Protein AF-A0A1E5GCK1-F1 (afdb_monomer)

Radius of gyration: 27.99 Å; Cα contacts (8 Å, |Δi|>4): 73; chains: 1; bounding box: 57×18×83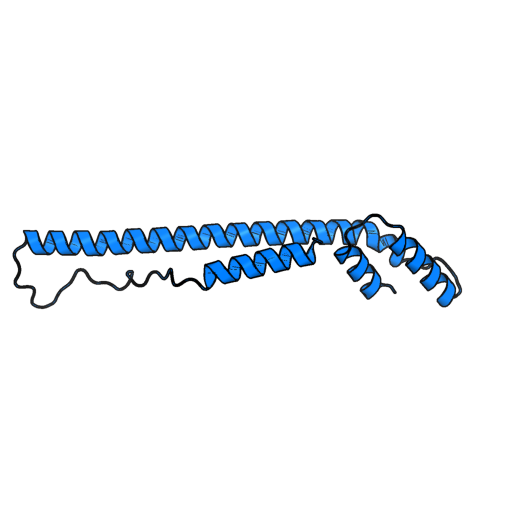 Å

Nearest PDB structures (foldseek):
  1l8d-assembly1_B  TM=4.807E-01  e=8.110E+00  Pyrococcus furiosus

Secondary structure (DSSP, 8-state):
--HHHHHHHHHHHHHHHHTS----TTTT--S--TT--S-HHHHHHHHHHHHHHHHHHHHHHHHHHHHHHHHHHHHHHHHHHHHHHHHHHHHHHHS---SSHHHHHHHHHHHHHH----HHHHHHHHHHH-

Foldseek 3Di:
DFLVVLLVVLVVVLCVLVPDPLDLPLPPPDLDDPPDPDDPVVSVVSSVVSVVSNVVSVVVVVVSVVVSVVSVVVNVVSVVVLVVLLVVPLPVLPDQPDPDPVVSLVVSVVVLVPDPDTPVSSVVSVVPRD

Structure (mmCIF, N/CA/C/O backbone):
data_AF-A0A1E5GCK1-F1
#
_entry.id   AF-A0A1E5GCK1-F1
#
loop_
_atom_site.group_PDB
_atom_site.id
_atom_site.type_symbol
_atom_site.label_atom_id
_atom_site.label_alt_id
_atom_site.label_comp_id
_atom_site.label_asym_id
_atom_site.label_entity_id
_atom_site.label_seq_id
_atom_site.pdbx_PDB_ins_code
_atom_site.Cartn_x
_atom_site.Cartn_y
_atom_site.Cartn_z
_atom_site.occupancy
_atom_site.B_iso_or_equiv
_atom_site.auth_seq_id
_atom_site.auth_comp_id
_atom_site.auth_asym_id
_atom_site.auth_atom_id
_atom_site.pdbx_PDB_model_num
ATOM 1 N N . MET A 1 1 ? 8.879 -11.081 -5.329 1.00 85.81 1 MET A N 1
ATOM 2 C CA . MET A 1 1 ? 7.790 -10.101 -5.178 1.00 85.81 1 MET A CA 1
ATOM 3 C C . MET A 1 1 ? 8.274 -8.727 -5.609 1.00 85.81 1 MET A C 1
ATOM 5 O O . MET A 1 1 ? 9.155 -8.174 -4.941 1.00 85.81 1 MET A O 1
ATOM 9 N N . ASN A 1 2 ? 7.753 -8.231 -6.727 1.00 96.81 2 ASN A N 1
ATOM 10 C CA . ASN A 1 2 ? 8.081 -6.935 -7.325 1.00 96.81 2 ASN A CA 1
ATOM 11 C C . ASN A 1 2 ? 7.370 -5.770 -6.598 1.00 96.81 2 ASN A C 1
ATOM 13 O O . ASN A 1 2 ? 6.569 -6.018 -5.690 1.00 96.81 2 ASN A O 1
ATOM 17 N N . TYR A 1 3 ? 7.648 -4.505 -6.943 1.00 97.75 3 TYR A N 1
ATOM 18 C CA . TYR A 1 3 ? 7.018 -3.364 -6.247 1.00 97.75 3 TYR A CA 1
ATOM 19 C C . TYR A 1 3 ? 5.485 -3.403 -6.288 1.00 97.75 3 TYR A C 1
ATOM 21 O O . TYR A 1 3 ? 4.850 -3.217 -5.250 1.00 97.75 3 TYR A O 1
ATOM 29 N N . LYS A 1 4 ? 4.888 -3.687 -7.452 1.00 96.62 4 LYS A N 1
ATOM 30 C CA . LYS A 1 4 ? 3.424 -3.742 -7.607 1.00 96.62 4 LYS A CA 1
ATOM 31 C C . LYS A 1 4 ? 2.790 -4.865 -6.793 1.00 96.62 4 LYS A C 1
ATOM 33 O O . LYS A 1 4 ? 1.772 -4.646 -6.148 1.00 96.62 4 LYS A O 1
ATOM 38 N N . GLU A 1 5 ? 3.407 -6.042 -6.772 1.00 97.94 5 GLU A N 1
ATOM 39 C CA . GLU A 1 5 ? 2.942 -7.166 -5.953 1.00 97.94 5 GLU A CA 1
ATOM 40 C C . GLU A 1 5 ? 3.035 -6.841 -4.456 1.00 97.94 5 GLU A C 1
ATOM 42 O O . GLU A 1 5 ? 2.127 -7.174 -3.699 1.00 97.94 5 GLU A O 1
ATOM 47 N N . ARG A 1 6 ? 4.091 -6.135 -4.019 1.00 97.56 6 ARG A N 1
ATOM 48 C CA . ARG A 1 6 ? 4.215 -5.673 -2.625 1.00 97.56 6 ARG A CA 1
ATOM 49 C C . ARG A 1 6 ? 3.130 -4.671 -2.249 1.00 97.56 6 ARG A C 1
ATOM 51 O O . ARG A 1 6 ? 2.577 -4.785 -1.160 1.00 97.56 6 ARG A O 1
ATOM 58 N N . ILE A 1 7 ? 2.839 -3.711 -3.126 1.00 97.94 7 ILE A N 1
ATOM 59 C CA . ILE A 1 7 ? 1.760 -2.736 -2.915 1.00 97.94 7 ILE A CA 1
ATOM 60 C C . ILE A 1 7 ? 0.419 -3.465 -2.822 1.00 97.94 7 ILE A C 1
ATOM 62 O O . ILE A 1 7 ? -0.269 -3.325 -1.818 1.00 97.94 7 ILE A O 1
ATOM 66 N N . SER A 1 8 ? 0.109 -4.329 -3.789 1.00 97.69 8 SER A N 1
ATOM 67 C CA . SER A 1 8 ? -1.149 -5.083 -3.816 1.00 97.69 8 SER A CA 1
ATOM 68 C C . SER A 1 8 ? -1.330 -5.987 -2.588 1.00 97.69 8 SER A C 1
ATOM 70 O O . SER A 1 8 ? -2.427 -6.067 -2.028 1.00 97.69 8 SER A O 1
ATOM 72 N N . ALA A 1 9 ? -0.257 -6.627 -2.111 1.00 97.56 9 ALA A N 1
ATOM 73 C CA . ALA A 1 9 ? -0.292 -7.419 -0.884 1.00 97.56 9 ALA A CA 1
ATOM 74 C C . ALA A 1 9 ? -0.601 -6.556 0.353 1.00 97.56 9 ALA A C 1
ATOM 76 O O . ALA A 1 9 ? -1.393 -6.962 1.202 1.00 97.56 9 ALA A O 1
ATOM 77 N N . LEU A 1 10 ? -0.012 -5.358 0.449 1.00 97.31 10 LEU A N 1
ATOM 78 C CA . LEU A 1 10 ? -0.277 -4.422 1.546 1.00 97.31 10 LEU A CA 1
ATOM 79 C C . LEU A 1 10 ? -1.690 -3.836 1.484 1.00 97.31 10 LEU A C 1
ATOM 81 O O . LEU A 1 10 ? -2.331 -3.719 2.523 1.00 97.31 10 LEU A O 1
ATOM 85 N N . GLU A 1 11 ? -2.193 -3.515 0.293 1.00 96.69 11 GLU A N 1
ATOM 86 C CA . GLU A 1 11 ? -3.574 -3.061 0.089 1.00 96.69 11 GLU A CA 1
ATOM 87 C C . GLU A 1 11 ? -4.577 -4.145 0.498 1.00 96.69 11 GLU A C 1
ATOM 89 O O . GLU A 1 11 ? -5.523 -3.870 1.235 1.00 96.69 11 GLU A O 1
ATOM 94 N N . SER A 1 12 ? -4.325 -5.396 0.102 1.00 95.25 12 SER A N 1
ATOM 95 C CA . SER A 1 12 ? -5.154 -6.547 0.487 1.00 95.25 12 SER A CA 1
ATOM 96 C C . SER A 1 12 ? -5.126 -6.779 1.999 1.00 95.25 12 SER A C 1
ATOM 98 O O . SER A 1 12 ? -6.163 -6.999 2.628 1.00 95.25 12 SER A O 1
ATOM 100 N N . PHE A 1 13 ? -3.943 -6.676 2.608 1.00 93.69 13 PHE A N 1
ATOM 101 C CA . PHE A 1 13 ? -3.787 -6.782 4.054 1.00 93.69 13 PHE A CA 1
ATOM 102 C C . PHE A 1 13 ? -4.523 -5.652 4.789 1.00 93.69 13 PHE A C 1
ATOM 104 O O . PHE A 1 13 ? -5.290 -5.927 5.712 1.00 93.69 13 PHE A O 1
ATOM 111 N N . LYS A 1 14 ? -4.380 -4.399 4.340 1.00 94.06 14 LYS A N 1
ATOM 112 C CA . LYS A 1 14 ? -5.131 -3.255 4.876 1.00 94.06 14 LYS A CA 1
ATOM 113 C C . LYS A 1 14 ? -6.639 -3.488 4.779 1.00 94.06 14 LYS A C 1
ATOM 115 O O . LYS A 1 14 ? -7.333 -3.315 5.776 1.00 94.06 14 LYS A O 1
ATOM 120 N N . ALA A 1 15 ? -7.133 -3.941 3.627 1.00 90.88 15 ALA A N 1
ATOM 121 C CA . ALA A 1 15 ? -8.550 -4.230 3.426 1.00 90.88 15 ALA A CA 1
ATOM 122 C C . ALA A 1 15 ? -9.073 -5.298 4.401 1.00 90.88 15 ALA A C 1
ATOM 124 O O . ALA A 1 15 ? -10.159 -5.133 4.949 1.00 90.88 15 ALA A O 1
ATOM 125 N N . SER A 1 16 ? -8.288 -6.343 4.691 1.00 89.38 16 SER A N 1
ATOM 126 C CA . SER A 1 16 ? -8.674 -7.373 5.671 1.00 89.38 16 SER A CA 1
ATOM 127 C C . SER A 1 16 ? -8.812 -6.837 7.104 1.00 89.38 16 SER A C 1
ATOM 129 O O . SER A 1 16 ? -9.633 -7.332 7.871 1.00 89.38 16 SER A O 1
ATOM 131 N N . ILE A 1 17 ? -8.050 -5.797 7.456 1.00 86.56 17 ILE A N 1
ATOM 132 C CA . ILE A 1 17 ? -8.103 -5.145 8.773 1.00 86.56 17 ILE A CA 1
ATOM 133 C C . ILE A 1 17 ? -9.263 -4.156 8.834 1.00 86.56 17 ILE A C 1
ATOM 135 O O . ILE A 1 17 ? -9.993 -4.116 9.823 1.00 86.56 17 ILE A O 1
ATOM 139 N N . SER A 1 18 ? -9.442 -3.365 7.776 1.00 80.88 18 SER A N 1
ATOM 140 C CA . SER A 1 18 ? -10.534 -2.397 7.665 1.00 80.88 18 SER A CA 1
ATOM 141 C C . SER A 1 18 ? -11.904 -3.066 7.541 1.00 80.88 18 SER A C 1
ATOM 143 O O . SER A 1 18 ? -12.887 -2.492 7.990 1.00 80.88 18 SER A O 1
ATOM 145 N N . GLY A 1 19 ? -11.975 -4.273 6.971 1.00 69.88 19 GLY A N 1
ATOM 146 C CA . GLY A 1 19 ? -13.203 -5.068 6.884 1.00 69.88 19 GLY A CA 1
ATOM 147 C C . GLY A 1 19 ? -13.597 -5.780 8.184 1.00 69.88 19 GLY A C 1
ATOM 148 O O . GLY A 1 19 ? -14.643 -6.422 8.228 1.00 69.88 19 GLY A O 1
ATOM 149 N N . GLY A 1 20 ? -12.774 -5.703 9.236 1.00 66.62 20 GLY A N 1
ATOM 150 C CA . GLY A 1 20 ? -13.107 -6.245 10.552 1.00 66.62 20 GLY A CA 1
ATOM 151 C C . GLY A 1 20 ? -14.108 -5.364 11.309 1.00 66.62 20 GLY A C 1
ATOM 152 O O . GLY A 1 20 ? -14.0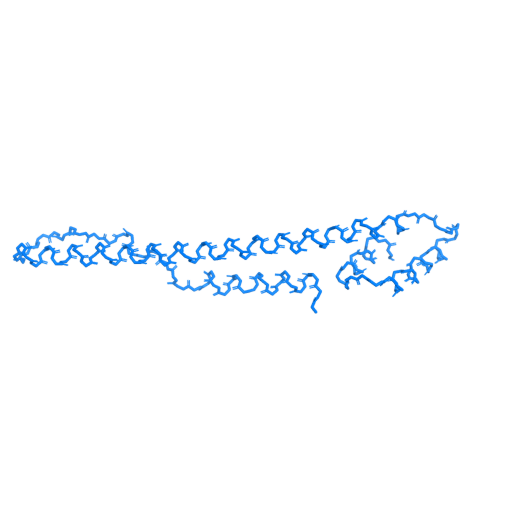09 -4.140 11.278 1.00 66.62 20 GLY A O 1
ATOM 153 N N . ALA A 1 21 ? -15.024 -5.990 12.059 1.00 61.94 21 ALA A N 1
ATOM 154 C CA . ALA A 1 21 ? -16.108 -5.358 12.831 1.00 61.94 21 ALA A CA 1
ATOM 155 C C . ALA A 1 21 ? -15.651 -4.581 14.090 1.00 61.94 21 ALA A C 1
ATOM 157 O O . ALA A 1 21 ? -16.339 -4.558 15.109 1.00 61.94 21 ALA A O 1
ATOM 158 N N . ILE A 1 22 ? -14.463 -3.976 14.060 1.00 63.56 22 ILE A N 1
ATOM 159 C CA . ILE A 1 22 ? -14.008 -3.071 15.118 1.00 63.56 22 ILE A CA 1
ATOM 160 C C . ILE A 1 2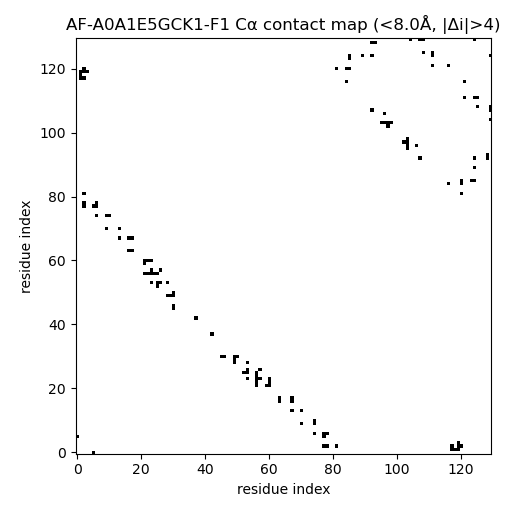2 ? -14.618 -1.703 14.822 1.00 63.56 22 ILE A C 1
ATOM 162 O O . ILE A 1 22 ? -13.993 -0.848 14.202 1.00 63.56 22 ILE A O 1
ATOM 166 N N . GLU A 1 23 ? -15.869 -1.514 15.210 1.00 65.31 23 GLU A N 1
ATOM 167 C CA . GLU A 1 23 ? -16.543 -0.222 15.136 1.00 65.31 23 GLU A CA 1
ATOM 168 C C . GLU A 1 23 ? -16.660 0.376 16.538 1.00 65.31 23 GLU A C 1
ATOM 170 O O . GLU A 1 23 ? -16.798 -0.347 17.526 1.00 65.31 23 GLU A O 1
ATOM 175 N N . ASP A 1 24 ? -16.625 1.707 16.642 1.00 67.94 24 ASP A N 1
ATOM 176 C CA . ASP A 1 24 ? -16.951 2.386 17.899 1.00 67.94 24 ASP A CA 1
ATOM 177 C C . ASP A 1 24 ? -18.474 2.468 18.089 1.00 67.94 24 ASP A C 1
ATOM 179 O O . ASP A 1 24 ? -19.078 3.538 18.156 1.00 67.94 24 ASP A O 1
ATOM 183 N N . SER A 1 25 ? -19.121 1.303 18.142 1.00 72.62 25 SER A N 1
ATOM 184 C CA . SER A 1 25 ? -20.575 1.187 18.304 1.00 72.62 25 SER A CA 1
ATOM 185 C C . SER A 1 25 ? -21.042 1.645 19.689 1.00 72.62 25 SER A C 1
ATOM 187 O O . SER A 1 25 ? -22.230 1.880 19.892 1.00 72.62 25 SER A O 1
ATOM 189 N N . ALA A 1 26 ? -20.118 1.767 20.648 1.00 78.31 26 ALA A N 1
ATOM 190 C CA . ALA A 1 26 ? -20.413 2.173 22.015 1.00 78.31 26 ALA A CA 1
ATOM 191 C C . ALA A 1 26 ? -20.434 3.694 22.207 1.00 78.31 26 ALA A C 1
ATOM 193 O O . ALA A 1 26 ? -20.937 4.154 23.233 1.00 78.31 26 ALA A O 1
ATOM 194 N N . ALA A 1 27 ? -19.952 4.491 21.243 1.00 76.56 27 ALA A N 1
ATOM 195 C CA . ALA A 1 27 ? -19.969 5.954 21.332 1.00 76.56 27 ALA A CA 1
ATOM 196 C C . ALA A 1 27 ? -21.372 6.509 21.643 1.00 76.56 27 ALA A C 1
ATOM 198 O O . ALA A 1 27 ? -21.514 7.439 22.443 1.00 76.56 27 ALA A O 1
ATOM 199 N N . SER A 1 28 ? -22.409 5.888 21.070 1.00 81.88 28 SER A N 1
ATOM 200 C CA . SER A 1 28 ? -23.817 6.261 21.241 1.00 81.88 28 SER A CA 1
ATOM 201 C C . SER A 1 28 ? -24.458 5.748 22.533 1.00 81.88 28 SER A C 1
ATOM 203 O O . SER A 1 28 ? -25.587 6.133 22.837 1.00 81.88 28 SER A O 1
ATOM 205 N N . PHE A 1 29 ? -23.781 4.894 23.310 1.00 85.56 29 PHE A N 1
ATOM 206 C CA . PHE A 1 29 ? -24.352 4.366 24.548 1.00 85.56 29 PHE A CA 1
ATOM 207 C C . PHE A 1 29 ? -24.590 5.505 25.533 1.00 85.56 29 PHE A C 1
ATOM 209 O O . PHE A 1 29 ? -23.746 6.382 25.703 1.00 85.56 29 PHE A O 1
ATOM 216 N N . THR A 1 30 ? -25.731 5.508 26.204 1.00 82.56 30 THR A N 1
ATOM 217 C CA . THR A 1 30 ? -26.045 6.537 27.194 1.00 82.56 30 THR A CA 1
ATOM 218 C C . THR A 1 30 ? -25.919 5.984 28.607 1.00 82.56 30 THR A C 1
ATOM 220 O O . THR A 1 30 ? -26.261 4.833 28.891 1.00 82.56 30 THR A O 1
ATOM 223 N N . THR A 1 31 ? -25.400 6.819 29.500 1.00 84.31 31 THR A N 1
ATOM 224 C CA . THR A 1 31 ? -25.442 6.592 30.946 1.00 84.31 31 THR A CA 1
ATOM 225 C C . THR A 1 31 ? -26.813 6.957 31.527 1.00 84.31 31 THR A C 1
ATOM 227 O O . THR A 1 31 ? -27.142 6.568 32.646 1.00 84.31 31 THR A O 1
ATOM 230 N N . GLU A 1 32 ? -27.650 7.684 30.784 1.00 85.25 32 GLU A N 1
ATOM 231 C CA . GLU A 1 32 ? -28.995 8.065 31.207 1.00 85.25 32 GLU A CA 1
ATOM 232 C C . GLU A 1 32 ? -29.994 6.938 30.938 1.00 85.25 32 GLU A C 1
ATOM 234 O O . GLU A 1 32 ? -30.205 6.529 29.798 1.00 85.25 32 GLU A O 1
ATOM 239 N N . ILE A 1 33 ? -30.642 6.458 32.000 1.00 84.81 33 ILE A N 1
ATOM 240 C CA . ILE A 1 33 ? -31.730 5.484 31.910 1.00 84.81 33 ILE A CA 1
ATOM 241 C C . ILE A 1 33 ? -32.992 6.142 32.474 1.00 84.81 33 ILE A C 1
ATOM 243 O O . ILE A 1 33 ? -33.087 6.328 33.693 1.00 84.81 33 ILE A O 1
ATOM 247 N N . PRO A 1 34 ? -33.963 6.508 31.616 1.00 85.25 34 PRO A N 1
ATOM 248 C CA . PRO A 1 34 ? -35.238 7.045 32.067 1.00 85.25 34 PRO A CA 1
ATOM 249 C C . PRO A 1 34 ? -35.944 6.066 33.011 1.00 85.25 34 PRO A C 1
ATOM 251 O O . PRO A 1 34 ? -36.068 4.882 32.708 1.00 85.25 34 PRO A O 1
ATOM 254 N N . GLY A 1 35 ? -36.409 6.561 34.159 1.00 85.12 35 GLY A N 1
ATOM 255 C CA . GLY A 1 35 ? -37.131 5.739 35.136 1.00 85.12 35 GLY A CA 1
ATOM 256 C C . GLY A 1 35 ? -36.258 4.751 35.917 1.00 85.12 35 GLY A C 1
ATOM 257 O O . GLY A 1 35 ? -36.780 3.760 36.424 1.00 85.12 35 GLY A O 1
ATOM 258 N N . TRP A 1 36 ? -34.945 4.989 36.023 1.00 87.81 36 TRP A N 1
ATOM 259 C CA . TRP A 1 36 ? -34.063 4.167 36.853 1.00 87.81 36 TRP A CA 1
ATOM 260 C C . TRP A 1 36 ? -34.552 4.106 38.309 1.00 87.81 36 TRP A C 1
ATOM 262 O O . TRP A 1 36 ? -34.644 5.122 38.995 1.00 87.81 36 TRP A O 1
ATOM 272 N N . VAL A 1 37 ? -34.829 2.891 38.779 1.00 88.88 37 VAL A N 1
ATOM 273 C CA . VAL A 1 37 ? -35.327 2.598 40.137 1.00 88.88 37 VAL A CA 1
ATOM 274 C C . VAL A 1 37 ? -34.269 1.961 41.046 1.00 88.88 37 VAL A C 1
ATOM 276 O O . VAL A 1 37 ? -34.539 1.685 42.212 1.00 88.88 37 VAL A O 1
ATOM 279 N N . GLY A 1 38 ? -33.061 1.707 40.533 1.00 80.69 38 GLY A N 1
ATOM 280 C CA . GLY A 1 38 ? -31.953 1.166 41.324 1.00 80.69 38 GLY A CA 1
ATOM 281 C C . GLY A 1 38 ? -31.313 2.216 42.239 1.00 80.69 38 GLY A C 1
ATOM 282 O O . GLY A 1 38 ? -31.351 3.411 41.957 1.00 80.69 38 GLY A O 1
ATOM 283 N N . GLY A 1 39 ? -30.663 1.774 43.317 1.00 90.81 39 GLY A N 1
ATOM 284 C CA . GLY A 1 39 ? -29.923 2.672 44.212 1.00 90.81 39 GLY A CA 1
ATOM 285 C C . GLY A 1 39 ? -28.721 3.356 43.540 1.00 90.81 39 GLY A C 1
ATOM 286 O O . GLY A 1 39 ? -28.228 2.912 42.500 1.00 90.81 39 GLY A O 1
ATOM 287 N N . GLU A 1 40 ? -28.210 4.413 44.171 1.00 89.56 40 GLU A N 1
ATOM 288 C CA . GLU A 1 40 ? -27.102 5.239 43.665 1.00 89.56 40 GLU A CA 1
ATOM 289 C C . GLU A 1 40 ? -25.828 4.427 43.375 1.00 89.56 40 GLU A C 1
ATOM 291 O O . GLU A 1 40 ? -25.206 4.582 42.326 1.00 89.56 40 GLU A O 1
ATOM 296 N N . THR A 1 41 ? -25.481 3.471 44.242 1.00 91.62 41 THR A N 1
ATOM 297 C CA . THR A 1 41 ? -24.338 2.568 44.026 1.00 91.62 41 THR A CA 1
ATOM 298 C C . THR A 1 41 ? -24.473 1.759 42.734 1.00 91.62 41 THR A C 1
ATOM 300 O O . THR A 1 41 ? -23.495 1.591 42.006 1.00 91.62 41 THR A O 1
ATOM 303 N N . ALA A 1 42 ? -25.682 1.282 42.419 1.00 90.38 42 ALA A N 1
ATOM 304 C CA . ALA A 1 42 ? -25.935 0.535 41.191 1.00 90.38 42 ALA A CA 1
ATOM 305 C C . ALA A 1 42 ? -25.856 1.446 39.956 1.00 90.38 42 ALA A C 1
ATOM 307 O O . ALA A 1 42 ? -25.301 1.038 38.935 1.00 90.38 42 ALA A O 1
ATOM 308 N N . LYS A 1 43 ? -26.344 2.692 40.062 1.00 91.06 43 LYS A N 1
ATOM 309 C CA . LYS A 1 43 ? -26.239 3.690 38.989 1.00 91.06 43 LYS A CA 1
ATOM 310 C C . LYS A 1 43 ? -24.780 4.034 38.680 1.00 91.06 43 LYS A C 1
ATOM 312 O O . LYS A 1 43 ? -24.379 3.979 37.522 1.00 91.06 43 LYS A O 1
ATOM 317 N N . ASN A 1 44 ? -23.970 4.277 39.710 1.00 91.06 44 ASN A N 1
ATOM 318 C CA . ASN A 1 44 ? -22.539 4.555 39.560 1.00 91.06 44 ASN A CA 1
ATOM 319 C C . ASN A 1 44 ? -21.781 3.373 38.933 1.00 91.06 44 ASN A C 1
ATOM 321 O O . ASN A 1 44 ? -20.900 3.572 38.097 1.00 91.06 44 ASN A O 1
ATOM 325 N N . GLY A 1 45 ? -22.142 2.137 39.298 1.00 91.19 45 GLY A N 1
ATOM 326 C CA . GLY A 1 45 ? -21.593 0.930 38.677 1.00 91.19 45 GLY A CA 1
ATOM 327 C C . GLY A 1 45 ? -21.926 0.826 37.184 1.00 91.19 45 GLY A C 1
ATOM 328 O O . GLY A 1 45 ? -21.038 0.545 36.377 1.00 91.19 45 GLY A O 1
ATOM 329 N N . TYR A 1 46 ? -23.180 1.103 36.809 1.00 90.94 46 TYR A N 1
ATOM 330 C CA . TYR A 1 46 ? -23.610 1.145 35.409 1.00 90.94 46 TYR A CA 1
ATOM 331 C C . TYR A 1 46 ? -22.872 2.233 34.617 1.00 90.94 46 TYR A C 1
ATOM 333 O O . TYR A 1 46 ? -22.315 1.949 33.557 1.00 90.94 46 TYR A O 1
ATOM 341 N N . ASP A 1 47 ? -22.785 3.448 35.158 1.00 90.88 47 ASP A N 1
ATOM 342 C CA . ASP A 1 47 ? -22.110 4.567 34.494 1.00 90.88 47 ASP A CA 1
ATOM 343 C C . ASP A 1 47 ? -20.623 4.284 34.283 1.00 90.88 47 ASP A C 1
ATOM 345 O O . ASP A 1 47 ? -20.083 4.511 33.197 1.00 90.88 47 ASP A O 1
ATOM 349 N N . GLY A 1 48 ? -19.965 3.718 35.300 1.00 92.81 48 GLY A N 1
ATOM 350 C CA . GLY A 1 48 ? -18.581 3.269 35.204 1.00 92.81 48 GLY A CA 1
ATOM 351 C C . GLY A 1 48 ? -18.386 2.206 34.122 1.00 92.81 48 GLY A C 1
ATOM 352 O O . GLY A 1 48 ? -17.425 2.283 33.354 1.00 92.81 48 GLY A O 1
ATOM 353 N N . TYR A 1 49 ? -19.310 1.247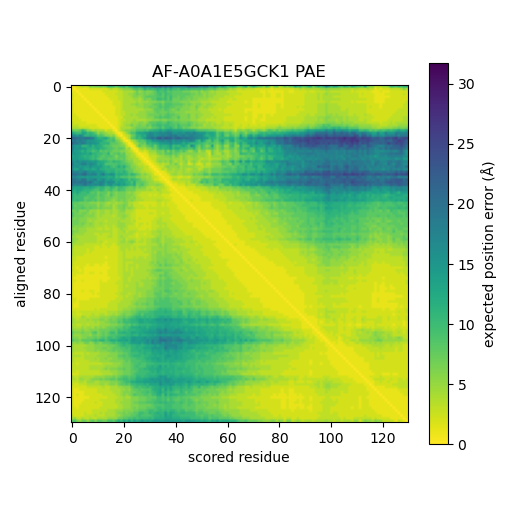 34.014 1.00 91.25 49 TYR A N 1
ATOM 354 C CA . TYR A 1 49 ? -19.274 0.226 32.968 1.00 91.25 49 TYR A CA 1
ATOM 355 C C . TYR A 1 49 ? -19.429 0.831 31.566 1.00 91.25 49 TYR A C 1
ATOM 357 O O . TYR A 1 49 ? -18.576 0.586 30.713 1.00 91.25 49 TYR A O 1
ATOM 365 N N . VAL A 1 50 ? -20.453 1.662 31.335 1.00 91.25 50 VAL A N 1
ATOM 366 C CA . VAL A 1 50 ? -20.689 2.309 30.030 1.00 91.25 50 VAL A CA 1
ATOM 367 C C . VAL A 1 50 ? -19.486 3.152 29.612 1.00 91.25 50 VAL A C 1
ATOM 369 O O . VAL A 1 50 ? -19.008 3.033 28.482 1.00 91.25 50 VAL A O 1
ATOM 372 N N . ASN A 1 51 ? -18.946 3.958 30.528 1.00 91.31 51 ASN A N 1
ATOM 373 C CA . ASN A 1 51 ? -17.778 4.793 30.253 1.00 91.31 51 ASN A CA 1
ATOM 374 C C . ASN A 1 51 ? -16.529 3.961 29.945 1.00 91.31 51 ASN A C 1
ATOM 376 O O . ASN A 1 51 ? -15.765 4.309 29.044 1.00 91.31 51 ASN A O 1
ATOM 380 N N . LYS A 1 52 ? -16.330 2.842 30.651 1.00 91.81 52 LYS A N 1
ATOM 381 C CA . LYS A 1 52 ? -15.220 1.926 30.376 1.00 91.81 52 LYS A CA 1
ATOM 382 C C . LYS A 1 52 ? -15.345 1.298 28.990 1.00 91.81 52 LYS A C 1
ATOM 384 O O . LYS A 1 52 ? -14.372 1.308 28.244 1.00 91.81 52 LYS A O 1
ATOM 389 N N . VAL A 1 53 ? -16.534 0.807 28.634 1.00 90.06 53 VAL A N 1
ATOM 390 C CA . VAL A 1 53 ? -16.786 0.218 27.311 1.00 90.06 53 VAL A CA 1
ATOM 391 C C . VAL A 1 53 ? -16.495 1.237 26.208 1.00 90.06 53 VAL A C 1
ATOM 393 O O . VAL A 1 53 ? -15.742 0.914 25.297 1.00 90.06 53 VAL A O 1
ATOM 396 N N . LYS A 1 54 ? -16.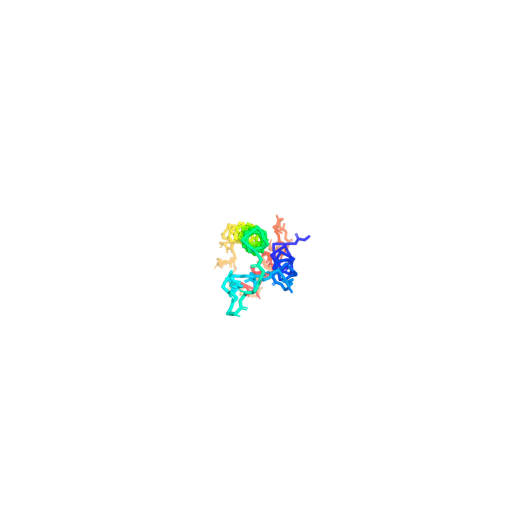983 2.479 26.337 1.00 90.06 54 LYS A N 1
ATOM 397 C CA . LYS A 1 54 ? -16.675 3.579 25.402 1.00 90.06 54 LYS A CA 1
ATOM 398 C C . LYS A 1 54 ? -15.179 3.846 25.254 1.00 90.06 54 LYS A C 1
ATOM 400 O O . LYS A 1 54 ? -14.675 4.021 24.149 1.00 90.06 54 LYS A O 1
ATOM 405 N N . ALA A 1 55 ? -14.460 3.914 26.372 1.00 89.69 55 ALA A N 1
ATOM 406 C CA . ALA A 1 55 ? -13.027 4.182 26.351 1.00 89.69 55 ALA A CA 1
ATOM 407 C C . ALA A 1 55 ? -12.250 3.044 25.670 1.00 89.69 55 ALA A C 1
ATOM 409 O O . ALA A 1 55 ? -11.329 3.298 24.888 1.00 89.69 55 ALA A O 1
ATOM 410 N N . ASP A 1 56 ? -12.628 1.795 25.947 1.00 90.38 56 ASP A N 1
ATOM 411 C CA . ASP A 1 56 ? -11.988 0.619 25.366 1.00 90.38 56 ASP A CA 1
ATOM 412 C C . ASP A 1 56 ? -12.274 0.510 23.858 1.00 90.38 56 ASP A C 1
ATOM 414 O O . ASP A 1 56 ? -11.334 0.295 23.087 1.00 90.38 56 ASP A O 1
ATOM 418 N N . THR A 1 57 ? -13.516 0.735 23.406 1.00 88.62 57 THR A N 1
ATOM 419 C CA . THR A 1 57 ? -13.861 0.719 21.971 1.00 88.62 57 THR A CA 1
ATOM 420 C C . THR A 1 57 ? -13.135 1.821 21.210 1.00 88.62 57 THR A C 1
ATOM 422 O O . THR A 1 57 ? -12.442 1.524 20.235 1.00 88.62 57 THR A O 1
ATOM 425 N N . ALA A 1 58 ? -13.173 3.064 21.700 1.00 88.19 58 ALA A N 1
ATOM 426 C CA . ALA A 1 58 ? -12.466 4.188 21.087 1.00 88.19 58 ALA A CA 1
ATOM 427 C C . ALA A 1 58 ? -10.953 3.924 20.976 1.00 88.19 58 ALA A C 1
ATOM 429 O O . ALA A 1 58 ? -10.332 4.187 19.943 1.00 88.19 58 ALA A O 1
ATOM 430 N N . LYS A 1 59 ? -10.344 3.337 22.016 1.00 90.50 59 LYS A N 1
ATOM 431 C CA . LYS A 1 59 ? -8.919 2.980 22.020 1.00 90.50 59 LYS A CA 1
ATOM 432 C C . LYS A 1 59 ? -8.582 1.902 20.991 1.00 90.50 59 LYS A C 1
ATOM 434 O O . LYS A 1 59 ? -7.528 1.984 20.357 1.00 90.50 59 LYS A O 1
ATOM 439 N N . ILE A 1 60 ? -9.416 0.873 20.850 1.00 88.12 60 ILE A N 1
ATOM 440 C CA . ILE A 1 60 ? -9.182 -0.207 19.880 1.00 88.12 60 ILE A CA 1
ATOM 441 C C . ILE A 1 60 ? -9.347 0.330 18.453 1.00 88.12 60 ILE A C 1
ATOM 443 O O . ILE A 1 60 ? -8.465 0.095 17.623 1.00 88.12 60 ILE A O 1
ATOM 447 N N . THR A 1 61 ? -10.393 1.116 18.192 1.00 87.75 61 THR A N 1
ATOM 448 C CA . THR A 1 61 ? -10.613 1.782 16.900 1.00 87.75 61 THR A CA 1
ATOM 449 C C . THR A 1 61 ? -9.438 2.697 16.546 1.00 87.75 61 THR A C 1
ATOM 451 O O . THR A 1 61 ? -8.848 2.553 15.478 1.00 87.75 61 THR A O 1
ATOM 454 N N . GLY A 1 62 ? -8.974 3.534 17.481 1.00 89.94 62 GLY A N 1
ATOM 455 C CA . GLY A 1 62 ? -7.810 4.398 17.256 1.00 89.94 62 GLY A CA 1
ATOM 456 C C . GLY A 1 62 ? -6.509 3.631 16.974 1.00 89.94 62 GLY A C 1
ATOM 457 O O . GLY A 1 62 ? -5.699 4.049 16.144 1.00 89.94 62 GLY A O 1
ATOM 458 N N . LYS A 1 63 ? -6.301 2.467 17.608 1.00 91.12 63 LYS A N 1
ATOM 459 C CA . LYS A 1 63 ? -5.157 1.589 17.297 1.00 91.12 63 LYS A CA 1
ATOM 460 C C . LYS A 1 63 ? -5.244 1.003 15.892 1.00 91.12 63 LYS A C 1
ATOM 462 O O . LYS A 1 63 ? -4.219 0.948 15.211 1.00 91.12 63 LYS A O 1
ATOM 467 N N . ARG A 1 64 ? -6.435 0.564 15.470 1.00 90.44 64 ARG A N 1
ATOM 468 C CA . ARG A 1 64 ? -6.673 0.075 14.106 1.00 90.44 64 ARG A CA 1
ATOM 469 C C . ARG A 1 64 ? -6.333 1.168 13.097 1.00 90.44 64 ARG A C 1
ATOM 471 O O . ARG A 1 64 ? -5.532 0.919 12.202 1.00 90.44 64 ARG A O 1
ATOM 478 N N . ASP A 1 65 ? -6.865 2.370 13.295 1.00 90.31 65 ASP A N 1
ATOM 479 C CA . ASP A 1 65 ? -6.676 3.492 12.371 1.00 90.31 65 ASP A CA 1
ATOM 480 C C . ASP A 1 65 ? -5.192 3.880 12.263 1.00 90.31 65 ASP A C 1
ATOM 482 O O . ASP A 1 65 ? -4.642 3.984 11.162 1.00 90.31 65 ASP A O 1
ATOM 486 N N . SER A 1 66 ? -4.499 3.971 13.404 1.00 93.56 66 SER A N 1
ATOM 487 C CA . SER A 1 66 ? -3.050 4.207 13.447 1.00 93.56 66 SER A CA 1
ATOM 488 C C . SER A 1 66 ? -2.260 3.121 12.709 1.00 93.56 66 SER A C 1
ATOM 490 O O . SER A 1 66 ? -1.315 3.424 11.978 1.00 93.56 66 SER A O 1
ATOM 492 N N . PHE A 1 67 ? -2.643 1.852 12.861 1.00 93.69 67 PHE A N 1
ATOM 493 C CA . PHE A 1 67 ? -1.988 0.755 12.156 1.00 93.69 67 PHE A CA 1
ATOM 494 C C . PHE A 1 67 ? -2.221 0.826 10.643 1.00 93.69 67 PHE A C 1
ATOM 496 O O . PHE A 1 67 ? -1.267 0.694 9.876 1.00 93.69 67 PHE A O 1
ATOM 503 N N . THR A 1 68 ? -3.452 1.104 10.204 1.00 93.50 68 THR A N 1
ATOM 504 C CA . THR A 1 68 ? -3.758 1.266 8.775 1.00 93.50 68 THR A CA 1
ATOM 505 C C . THR A 1 68 ? -3.022 2.452 8.152 1.00 93.50 68 THR A C 1
ATOM 507 O O . THR A 1 68 ? -2.526 2.321 7.036 1.00 93.50 68 THR A O 1
ATOM 510 N N . SER A 1 69 ? -2.832 3.549 8.896 1.00 95.62 69 SER A N 1
ATOM 511 C CA . SER A 1 69 ? -2.014 4.690 8.454 1.00 95.62 69 SER A CA 1
ATOM 512 C C . SER A 1 69 ? -0.557 4.289 8.199 1.00 95.62 69 SER A C 1
ATOM 514 O O . SER A 1 69 ? 0.030 4.666 7.189 1.00 95.62 69 SER A O 1
ATOM 516 N N . LYS A 1 70 ? 0.033 3.452 9.062 1.00 97.19 70 LYS A N 1
ATOM 517 C CA . LYS A 1 70 ? 1.401 2.945 8.849 1.00 97.19 70 LYS A CA 1
ATOM 518 C C . LYS A 1 70 ? 1.514 2.048 7.618 1.00 97.19 70 LYS A C 1
ATOM 520 O O . LYS A 1 70 ? 2.566 2.014 6.976 1.00 97.19 70 LYS A O 1
ATOM 525 N N . ILE A 1 71 ? 0.454 1.309 7.280 1.00 97.25 71 ILE A N 1
ATOM 526 C CA . ILE A 1 71 ? 0.414 0.542 6.030 1.00 97.25 71 ILE A CA 1
ATOM 527 C C . ILE A 1 71 ? 0.424 1.500 4.831 1.00 97.25 71 ILE A C 1
ATOM 529 O O . ILE A 1 71 ? 1.196 1.276 3.899 1.00 97.25 71 ILE A O 1
ATOM 533 N N . ASP A 1 72 ? -0.344 2.591 4.878 1.00 97.44 72 ASP A N 1
ATOM 534 C CA . ASP A 1 72 ? -0.367 3.608 3.814 1.00 97.44 72 ASP A CA 1
ATOM 535 C C . ASP A 1 72 ? 0.987 4.302 3.631 1.00 97.44 72 ASP A C 1
ATOM 537 O O . ASP A 1 72 ? 1.463 4.474 2.503 1.00 97.44 72 ASP A O 1
ATOM 541 N N . GLU A 1 73 ? 1.661 4.638 4.732 1.00 98.12 73 GLU A N 1
ATOM 542 C CA . GLU A 1 73 ? 3.032 5.158 4.708 1.00 98.12 73 GLU A CA 1
ATOM 543 C C . GLU A 1 73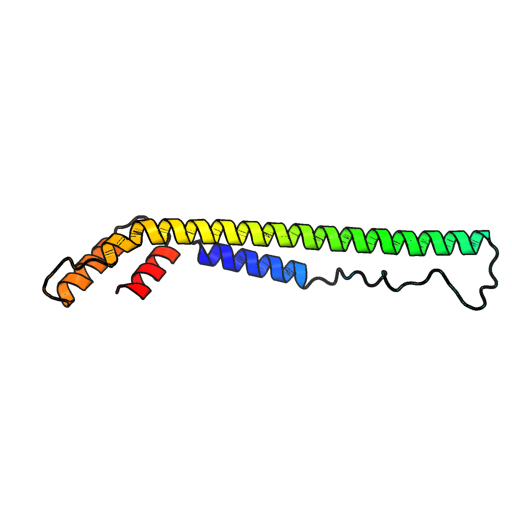 ? 3.988 4.162 4.038 1.00 98.12 73 GLU A C 1
ATOM 545 O O . GLU A 1 73 ? 4.827 4.536 3.210 1.00 98.12 73 GLU A O 1
ATOM 550 N N . ARG A 1 74 ? 3.844 2.865 4.345 1.00 98.12 74 ARG A N 1
ATOM 551 C CA . ARG A 1 74 ? 4.678 1.819 3.749 1.00 98.12 74 ARG A CA 1
ATOM 552 C C . ARG A 1 74 ? 4.401 1.634 2.259 1.00 98.12 74 ARG A C 1
ATOM 554 O O . ARG A 1 74 ? 5.359 1.474 1.502 1.00 98.12 74 ARG A O 1
ATOM 561 N N . ILE A 1 75 ? 3.139 1.672 1.837 1.00 98.31 75 ILE A N 1
ATOM 562 C CA . ILE A 1 75 ? 2.751 1.648 0.418 1.00 98.31 75 ILE A CA 1
ATOM 563 C C . ILE A 1 75 ? 3.383 2.840 -0.306 1.00 98.31 75 ILE A C 1
ATOM 565 O O . ILE A 1 75 ? 4.060 2.655 -1.319 1.00 98.31 75 ILE A O 1
ATOM 569 N N . SER A 1 76 ? 3.253 4.041 0.260 1.00 98.38 76 SER A N 1
ATOM 570 C CA . SER A 1 76 ? 3.810 5.276 -0.304 1.00 98.38 76 SER A CA 1
ATOM 571 C C . SER A 1 76 ? 5.329 5.200 -0.464 1.00 98.38 76 SER A C 1
ATOM 573 O O . SER A 1 76 ? 5.868 5.564 -1.509 1.00 98.38 76 SER A O 1
ATOM 575 N N . PHE A 1 77 ? 6.031 4.649 0.529 1.00 98.44 77 PHE A N 1
ATOM 576 C CA . PHE A 1 77 ? 7.473 4.416 0.452 1.00 98.44 77 PHE A CA 1
ATOM 577 C C . PHE A 1 77 ? 7.857 3.462 -0.692 1.00 98.44 77 PHE A C 1
ATOM 579 O O . PHE A 1 77 ? 8.801 3.725 -1.438 1.00 98.44 77 PHE A O 1
ATOM 586 N N . ILE A 1 78 ? 7.127 2.355 -0.854 1.00 98.38 78 ILE A N 1
ATOM 587 C CA . ILE A 1 78 ? 7.379 1.371 -1.918 1.00 98.38 78 ILE A CA 1
ATOM 588 C C . ILE A 1 78 ? 7.100 1.991 -3.295 1.00 98.38 78 ILE A C 1
ATOM 590 O O . ILE A 1 78 ? 7.904 1.815 -4.211 1.00 98.38 78 ILE A O 1
ATOM 594 N N . GLN A 1 79 ? 6.025 2.774 -3.426 1.00 98.44 79 GLN A N 1
ATOM 595 C CA . GLN A 1 79 ? 5.707 3.512 -4.649 1.00 98.44 79 GLN A CA 1
ATOM 596 C C . GLN A 1 79 ? 6.783 4.554 -4.988 1.00 98.44 79 GLN A C 1
ATOM 598 O O . GLN A 1 79 ? 7.151 4.704 -6.153 1.00 98.44 79 GLN A O 1
ATOM 603 N N . ALA A 1 80 ? 7.335 5.243 -3.986 1.00 98.38 80 ALA A N 1
ATOM 604 C CA . ALA A 1 80 ? 8.439 6.176 -4.190 1.00 98.38 80 ALA A CA 1
ATOM 605 C C . ALA A 1 80 ? 9.692 5.465 -4.726 1.00 98.38 80 ALA A C 1
ATOM 607 O O . ALA A 1 80 ? 10.316 5.965 -5.660 1.00 98.38 80 ALA A O 1
ATOM 608 N N . LYS A 1 81 ? 10.020 4.271 -4.209 1.00 98.19 81 LYS A N 1
ATOM 609 C CA . LYS A 1 81 ? 11.136 3.456 -4.720 1.00 98.19 81 LYS A CA 1
ATOM 610 C C . LYS A 1 81 ? 10.917 2.962 -6.146 1.00 98.19 81 LYS A C 1
ATOM 612 O O . LYS A 1 81 ? 11.841 3.035 -6.951 1.00 98.19 81 LYS A O 1
ATOM 617 N N . PHE A 1 82 ? 9.697 2.546 -6.477 1.00 98.38 82 PHE A N 1
ATOM 618 C CA . PHE A 1 82 ? 9.327 2.242 -7.859 1.00 98.38 82 PHE A CA 1
ATOM 619 C C . PHE A 1 82 ? 9.543 3.456 -8.778 1.00 98.38 82 PHE A C 1
ATOM 621 O O . PHE A 1 82 ? 10.164 3.333 -9.832 1.00 98.38 82 PHE A O 1
ATOM 628 N N . ASN A 1 83 ? 9.054 4.635 -8.375 1.00 97.69 83 ASN A N 1
ATOM 629 C CA . ASN A 1 83 ? 9.171 5.862 -9.167 1.00 97.69 83 ASN A CA 1
ATOM 630 C C . ASN A 1 83 ? 10.637 6.280 -9.354 1.00 97.69 83 ASN A C 1
ATOM 632 O O . ASN A 1 83 ? 11.022 6.694 -10.444 1.00 97.69 83 ASN A O 1
ATOM 636 N N . GLU A 1 84 ? 11.450 6.165 -8.303 1.00 97.56 84 GLU A N 1
ATOM 637 C CA . GLU A 1 84 ? 12.885 6.450 -8.331 1.00 97.56 84 GLU A CA 1
ATOM 638 C C . GLU A 1 84 ? 13.607 5.554 -9.347 1.00 97.56 84 GLU A C 1
ATOM 640 O O . GLU A 1 84 ? 14.243 6.066 -10.270 1.00 97.56 84 GLU A O 1
ATOM 645 N N . GLU A 1 85 ? 13.451 4.230 -9.247 1.00 97.00 85 GLU A N 1
ATOM 646 C CA . GLU A 1 85 ? 14.099 3.294 -10.171 1.00 97.00 85 GLU A CA 1
ATOM 647 C C . GLU A 1 85 ? 13.582 3.460 -11.611 1.00 97.00 85 GLU A C 1
ATOM 649 O O . GLU A 1 85 ? 14.371 3.452 -12.561 1.00 97.00 85 GLU A O 1
ATOM 654 N N . TYR A 1 86 ? 12.278 3.694 -11.794 1.00 97.44 86 TYR A N 1
ATOM 655 C CA . TYR A 1 86 ? 11.704 4.006 -13.104 1.00 97.44 86 TYR A CA 1
ATOM 656 C C . TYR A 1 86 ? 12.324 5.268 -13.718 1.00 97.44 86 TYR A C 1
ATOM 658 O O . TYR A 1 86 ? 12.730 5.262 -14.883 1.00 97.44 86 TYR A O 1
ATOM 666 N N . ASN A 1 87 ? 12.440 6.347 -12.945 1.00 94.94 87 ASN A N 1
ATOM 667 C CA . ASN A 1 87 ? 13.005 7.607 -13.423 1.00 94.94 87 ASN A CA 1
ATOM 668 C C . ASN A 1 87 ? 14.489 7.469 -13.782 1.00 94.94 87 ASN A C 1
ATOM 670 O O . ASN A 1 87 ? 14.903 7.983 -14.821 1.00 94.94 87 ASN A O 1
ATOM 674 N N . LEU A 1 88 ? 15.262 6.724 -12.986 1.00 93.94 88 LEU A N 1
ATOM 675 C CA . LEU A 1 88 ? 16.680 6.462 -13.255 1.00 93.94 88 LEU A CA 1
ATOM 676 C C . LEU A 1 88 ? 16.896 5.691 -14.563 1.00 93.94 88 LEU A C 1
ATOM 678 O O . LEU A 1 88 ? 17.841 5.971 -15.297 1.00 93.94 88 LEU A O 1
ATOM 682 N N . ASN A 1 89 ? 16.014 4.743 -14.883 1.00 94.38 89 ASN A N 1
ATOM 683 C CA . ASN A 1 89 ? 16.210 3.847 -16.023 1.00 94.38 89 ASN A CA 1
ATOM 684 C C . ASN A 1 89 ? 15.497 4.304 -17.303 1.00 94.38 89 ASN A C 1
ATOM 686 O O . ASN A 1 89 ? 15.932 3.972 -18.404 1.00 94.38 89 ASN A O 1
ATOM 690 N N . SER A 1 90 ? 14.419 5.084 -17.194 1.00 94.31 90 SER A N 1
ATOM 691 C CA . SER A 1 90 ? 13.583 5.474 -18.340 1.00 94.31 90 SER A CA 1
ATOM 692 C C . SER A 1 90 ? 14.277 6.411 -19.335 1.00 94.31 90 SER A C 1
ATOM 694 O O . SER A 1 90 ? 13.883 6.446 -20.501 1.00 94.31 90 SER A O 1
ATOM 696 N N . TRP A 1 91 ? 15.325 7.141 -18.932 1.00 90.44 91 TRP A N 1
ATOM 697 C CA . TRP A 1 91 ? 16.019 8.091 -19.811 1.00 90.44 91 TRP A CA 1
ATOM 698 C C . TRP A 1 91 ? 16.579 7.438 -21.080 1.00 90.44 91 TRP A C 1
ATOM 700 O O . TRP A 1 91 ? 16.349 7.945 -22.178 1.00 90.44 91 TRP A O 1
ATOM 710 N N . TYR A 1 92 ? 17.214 6.268 -20.953 1.00 90.06 92 TYR A N 1
ATOM 711 C CA . TYR A 1 92 ? 17.738 5.526 -22.103 1.00 90.06 92 TYR A CA 1
ATOM 712 C C . TYR A 1 92 ? 16.637 5.218 -23.130 1.00 90.06 92 TYR A C 1
ATOM 714 O O . TYR A 1 92 ? 16.844 5.333 -24.335 1.00 90.06 92 TYR A O 1
ATOM 722 N N . PHE A 1 93 ? 15.442 4.854 -22.670 1.00 93.81 93 PHE A N 1
ATOM 723 C CA . PHE A 1 93 ? 14.355 4.390 -23.535 1.00 93.81 93 PHE A CA 1
ATOM 724 C C . PHE A 1 93 ? 13.611 5.524 -24.247 1.00 93.81 93 PHE A C 1
ATOM 726 O O . PHE A 1 93 ? 13.009 5.290 -25.297 1.00 93.81 93 PHE A O 1
ATOM 733 N N . LYS A 1 94 ? 13.720 6.755 -23.734 1.00 92.38 94 LYS A N 1
ATOM 734 C CA . LYS A 1 94 ? 13.199 7.969 -24.382 1.00 92.38 94 LYS A CA 1
ATOM 735 C C . LYS A 1 94 ? 13.997 8.368 -25.622 1.00 92.38 94 LYS A C 1
ATOM 737 O O . LYS A 1 94 ? 13.460 9.023 -26.510 1.00 92.38 94 LYS A O 1
ATOM 742 N N . MET A 1 95 ? 15.272 7.992 -25.691 1.00 90.69 95 MET A N 1
ATOM 743 C CA . MET A 1 95 ? 16.160 8.392 -26.780 1.00 90.69 95 MET A CA 1
ATOM 744 C C . MET A 1 95 ? 15.973 7.534 -28.029 1.00 90.69 95 MET A C 1
ATOM 746 O O . MET A 1 95 ? 15.585 6.371 -27.946 1.00 90.69 95 MET A O 1
ATOM 750 N N . LYS A 1 96 ? 16.264 8.110 -29.198 1.00 91.25 96 LYS A N 1
ATOM 751 C CA . LYS A 1 96 ? 16.408 7.369 -30.454 1.00 91.25 96 LYS A CA 1
ATOM 752 C C . LYS A 1 96 ? 17.873 6.950 -30.597 1.00 91.25 96 LYS A C 1
ATOM 754 O O . LYS A 1 96 ? 18.753 7.804 -3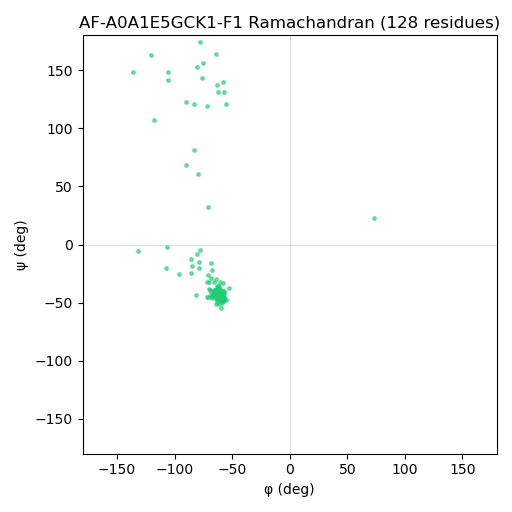0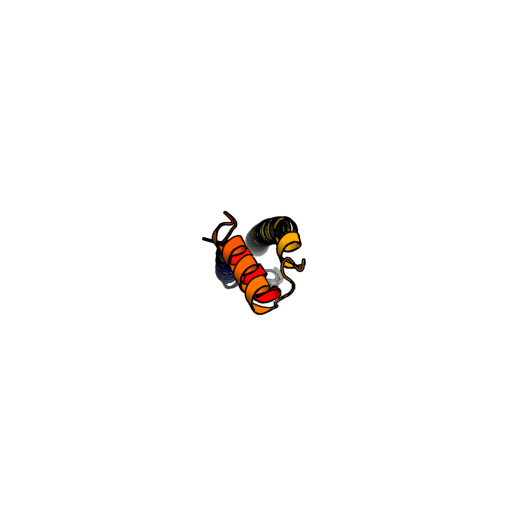.574 1.00 91.25 96 LYS A O 1
ATOM 759 N N . HIS A 1 97 ? 18.116 5.653 -30.736 1.00 90.44 97 HIS A N 1
ATOM 760 C CA . HIS A 1 97 ? 19.444 5.036 -30.828 1.00 90.44 97 HIS A CA 1
ATOM 761 C C . HIS A 1 97 ? 19.778 4.534 -32.229 1.00 90.44 97 HIS A C 1
ATOM 763 O O . HIS A 1 97 ? 20.950 4.314 -32.517 1.00 90.44 97 HIS A O 1
ATOM 769 N N . GLU A 1 98 ? 18.765 4.324 -33.070 1.00 92.94 98 GLU A N 1
ATOM 770 C CA . GLU A 1 98 ? 18.907 3.898 -34.466 1.00 92.94 98 GLU A CA 1
ATOM 771 C C . GLU A 1 98 ? 17.967 4.695 -35.372 1.00 92.94 98 GLU A C 1
ATOM 773 O O . GLU A 1 98 ? 16.875 5.090 -34.960 1.00 92.94 98 GLU A O 1
ATOM 778 N N . SER A 1 99 ? 18.366 4.925 -36.626 1.00 93.12 99 SER A N 1
ATOM 779 C CA . SER A 1 99 ? 17.534 5.620 -37.619 1.00 93.12 99 SER A CA 1
ATOM 780 C C . SER A 1 99 ? 16.285 4.813 -37.991 1.00 93.12 99 SER A C 1
ATOM 782 O O . SER A 1 99 ? 15.192 5.391 -38.043 1.00 93.12 99 SER A O 1
ATOM 784 N N . ASP A 1 100 ? 16.467 3.504 -38.196 1.00 95.44 100 ASP A N 1
ATOM 785 C CA . ASP A 1 100 ? 15.436 2.503 -38.478 1.00 95.44 100 ASP A CA 1
ATOM 786 C C . ASP A 1 100 ? 14.597 2.213 -37.214 1.00 95.44 100 ASP A C 1
ATOM 788 O O . ASP A 1 100 ? 15.141 1.720 -36.217 1.00 95.44 100 ASP A O 1
ATOM 792 N N . PRO A 1 101 ? 13.273 2.465 -37.241 1.00 92.56 101 PRO A N 1
ATOM 793 C CA . PRO A 1 101 ? 12.389 2.239 -36.098 1.00 92.56 101 PRO A CA 1
ATOM 794 C C . PRO A 1 101 ? 12.380 0.798 -35.574 1.00 92.56 101 PRO A C 1
ATOM 796 O O . PRO A 1 101 ? 12.222 0.580 -34.370 1.00 92.56 101 PRO A O 1
ATOM 799 N N . ILE A 1 102 ? 12.542 -0.199 -36.450 1.00 94.69 102 ILE A N 1
ATOM 800 C CA . ILE A 1 102 ? 12.522 -1.612 -36.054 1.00 94.69 102 ILE A CA 1
ATOM 801 C C . ILE A 1 102 ? 13.800 -1.945 -35.284 1.00 94.69 102 ILE A C 1
ATOM 803 O O . ILE A 1 102 ? 13.734 -2.556 -34.213 1.00 94.69 102 ILE A O 1
ATOM 807 N N . LYS A 1 103 ? 14.955 -1.500 -35.792 1.00 95.19 103 LYS A N 1
ATOM 808 C CA . LYS A 1 103 ? 16.254 -1.703 -35.134 1.00 95.19 103 LYS A CA 1
ATOM 809 C C . LYS A 1 103 ? 16.345 -0.941 -33.814 1.00 95.19 103 LYS A C 1
ATOM 811 O O . LYS A 1 103 ? 16.819 -1.508 -32.831 1.00 95.19 103 LYS A O 1
ATOM 816 N N . ASP A 1 104 ? 15.811 0.281 -33.752 1.00 92.62 104 ASP A N 1
ATOM 817 C CA . ASP A 1 104 ? 15.738 1.071 -32.513 1.00 92.62 104 ASP A CA 1
ATOM 818 C C . ASP A 1 104 ? 14.960 0.320 -31.425 1.00 92.62 104 ASP A C 1
ATOM 820 O O . ASP A 1 104 ? 15.437 0.120 -30.304 1.00 92.62 104 ASP A O 1
ATOM 824 N N . LYS A 1 105 ? 13.781 -0.193 -31.793 1.00 93.62 105 LYS A N 1
ATOM 825 C CA . LYS A 1 105 ? 12.923 -0.975 -30.902 1.00 93.62 105 LYS A CA 1
ATOM 826 C C . LYS A 1 105 ? 13.589 -2.270 -30.436 1.00 93.62 105 LYS A C 1
ATOM 828 O O . LYS A 1 105 ? 13.465 -2.637 -29.266 1.00 93.62 105 LYS A O 1
ATOM 833 N N . GLN A 1 106 ? 14.293 -2.973 -31.324 1.00 94.81 106 GLN A N 1
ATOM 834 C CA . GLN A 1 106 ? 15.039 -4.187 -30.976 1.00 94.81 106 GLN A CA 1
ATOM 835 C C . GLN A 1 106 ? 16.179 -3.891 -29.994 1.00 94.81 106 GLN A C 1
ATOM 837 O O . GLN A 1 106 ? 16.290 -4.580 -28.979 1.00 94.81 106 GLN A O 1
ATOM 842 N N . LYS A 1 107 ? 16.959 -2.833 -30.238 1.00 94.88 107 LYS A N 1
ATOM 843 C CA . LYS A 1 107 ? 18.056 -2.394 -29.363 1.00 94.88 107 LYS A CA 1
ATOM 844 C C . LYS A 1 107 ? 17.551 -2.020 -27.970 1.00 94.88 107 LYS A C 1
ATOM 846 O O . LYS A 1 107 ? 18.073 -2.504 -26.969 1.00 94.88 107 LYS A O 1
ATOM 851 N N . LYS A 1 108 ? 16.452 -1.264 -27.894 1.00 95.44 108 LYS A N 1
ATOM 852 C CA . LYS A 1 108 ? 15.780 -0.955 -26.623 1.00 95.44 108 LYS A CA 1
ATOM 853 C C . LYS A 1 108 ? 15.268 -2.215 -25.918 1.00 95.44 108 LYS A C 1
ATOM 855 O O . LYS A 1 108 ? 15.476 -2.365 -24.720 1.00 95.44 108 LYS A O 1
ATOM 860 N N . ARG A 1 109 ? 14.649 -3.165 -26.627 1.00 94.75 109 ARG A N 1
ATOM 861 C CA . ARG A 1 109 ? 14.220 -4.448 -26.030 1.00 94.75 109 ARG A CA 1
ATOM 862 C C . ARG A 1 109 ? 15.388 -5.233 -25.436 1.00 94.75 109 ARG A C 1
ATOM 864 O O . ARG A 1 109 ? 15.267 -5.732 -24.320 1.00 94.75 109 ARG A O 1
ATOM 871 N N . GLN A 1 110 ? 16.500 -5.327 -26.162 1.00 95.19 110 GLN A N 1
ATOM 872 C CA . GLN A 1 110 ? 17.713 -5.993 -25.684 1.00 95.19 110 GLN A CA 1
ATOM 873 C C . GLN A 1 110 ? 18.252 -5.309 -24.426 1.00 95.19 110 GLN A C 1
ATOM 875 O O . GLN A 1 110 ? 18.459 -5.989 -23.422 1.00 95.19 110 GLN A O 1
ATOM 880 N N . GLN A 1 111 ? 18.369 -3.975 -24.441 1.00 95.12 111 GLN A N 1
ATOM 881 C CA . GLN A 1 111 ? 18.803 -3.210 -23.272 1.00 95.12 111 GLN A CA 1
ATOM 882 C C . GLN A 1 111 ? 17.896 -3.457 -22.060 1.00 95.12 111 GLN A C 1
ATOM 884 O O . GLN A 1 111 ? 18.381 -3.704 -20.960 1.00 95.12 111 GLN A O 1
ATOM 889 N N . LEU A 1 112 ? 16.573 -3.426 -22.245 1.00 95.88 112 LEU A N 1
ATOM 890 C CA . LEU A 1 112 ? 15.629 -3.636 -21.147 1.00 95.88 112 LEU A CA 1
ATOM 891 C C . LEU A 1 112 ? 15.755 -5.029 -20.518 1.00 95.88 112 LEU A C 1
ATOM 893 O O . LEU A 1 112 ? 15.591 -5.179 -19.308 1.00 95.88 112 LEU A O 1
ATOM 897 N N . ASN A 1 113 ? 16.042 -6.047 -21.331 1.00 94.00 113 ASN A N 1
ATOM 898 C CA . ASN A 1 113 ? 16.164 -7.422 -20.859 1.00 94.00 113 ASN A CA 1
ATOM 899 C C . ASN A 1 113 ? 17.441 -7.651 -20.036 1.00 94.00 113 ASN A C 1
ATOM 901 O O . ASN A 1 113 ? 17.402 -8.455 -19.107 1.00 94.00 113 ASN A O 1
ATOM 905 N N . ILE A 1 114 ? 18.535 -6.941 -20.340 1.00 94.38 114 ILE A N 1
ATOM 906 C CA . ILE A 1 114 ? 19.805 -7.071 -19.603 1.00 94.38 114 ILE A CA 1
ATOM 907 C C . ILE A 1 114 ? 19.871 -6.204 -18.339 1.00 94.38 114 ILE A C 1
ATOM 909 O O . ILE A 1 114 ? 20.702 -6.463 -17.472 1.00 94.38 114 ILE A O 1
ATOM 913 N N . LEU A 1 115 ? 19.016 -5.182 -18.209 1.00 94.00 115 LEU A N 1
ATOM 914 C CA . LEU A 1 115 ? 18.965 -4.356 -17.002 1.00 94.00 115 LEU A CA 1
ATOM 915 C C . LEU A 1 115 ? 18.575 -5.204 -15.786 1.00 94.00 115 LEU A C 1
ATOM 917 O O . LEU A 1 115 ? 17.579 -5.925 -15.808 1.00 94.00 115 LEU A O 1
ATOM 921 N N . SER A 1 116 ? 19.328 -5.087 -14.696 1.00 94.62 116 SER A N 1
ATOM 922 C CA . SER A 1 116 ? 19.002 -5.722 -13.415 1.00 94.62 116 SER A CA 1
ATOM 923 C C . SER A 1 116 ? 18.143 -4.787 -12.560 1.00 94.62 116 SER A C 1
ATOM 925 O O . SER A 1 116 ? 18.612 -4.262 -11.556 1.00 94.62 116 SER A O 1
ATOM 927 N N . ILE A 1 117 ? 16.902 -4.562 -12.993 1.00 95.69 117 ILE A N 1
ATOM 928 C CA . ILE A 1 117 ? 15.907 -3.721 -12.304 1.00 95.69 117 ILE A CA 1
ATOM 929 C C . ILE A 1 117 ? 14.664 -4.538 -11.950 1.00 95.69 117 ILE A C 1
ATOM 931 O O . ILE A 1 117 ? 14.451 -5.611 -12.526 1.00 95.69 117 ILE A O 1
ATOM 935 N N . ASP A 1 118 ? 13.836 -4.028 -11.038 1.00 97.62 118 ASP A N 1
ATOM 936 C CA . ASP A 1 118 ? 12.611 -4.707 -10.610 1.00 97.62 118 ASP A CA 1
ATOM 937 C C . ASP A 1 118 ? 11.654 -4.990 -11.786 1.00 97.62 118 ASP A C 1
ATOM 939 O O . ASP A 1 118 ? 11.447 -4.161 -12.679 1.00 97.62 118 ASP A O 1
ATOM 943 N N . ASP A 1 119 ? 11.030 -6.171 -11.788 1.00 97.19 119 ASP A N 1
ATOM 944 C CA . ASP A 1 119 ? 10.190 -6.629 -12.903 1.00 97.19 119 ASP A CA 1
ATOM 945 C C . ASP A 1 119 ? 8.994 -5.713 -13.171 1.00 97.19 119 ASP A C 1
ATOM 947 O O . ASP A 1 119 ? 8.587 -5.538 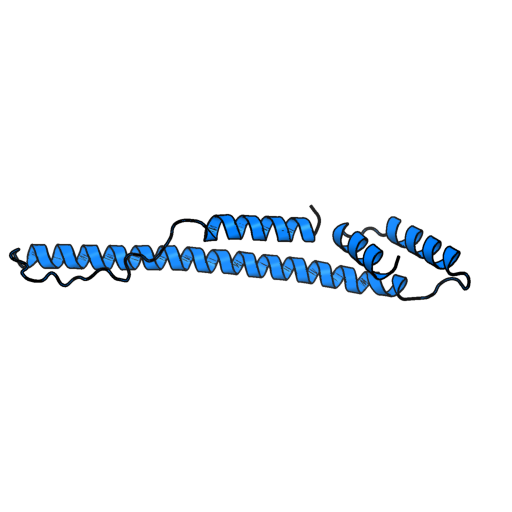-14.323 1.00 97.19 119 ASP A O 1
ATOM 951 N N . SER A 1 120 ? 8.442 -5.081 -12.131 1.00 97.62 120 SER A N 1
ATOM 952 C CA . SER A 1 120 ? 7.341 -4.137 -12.314 1.00 97.62 120 SER A CA 1
ATOM 953 C C . SER A 1 120 ? 7.803 -2.848 -12.999 1.00 97.62 120 SER A C 1
ATOM 955 O O . SER A 1 120 ? 7.050 -2.277 -13.796 1.00 97.62 120 SER A O 1
ATOM 957 N N . VAL A 1 121 ? 9.050 -2.423 -12.757 1.00 97.50 121 VAL A N 1
ATOM 958 C CA . VAL A 1 121 ? 9.684 -1.292 -13.446 1.00 97.50 121 VAL A CA 1
ATOM 959 C C . VAL A 1 121 ? 9.985 -1.674 -14.892 1.00 97.50 121 VAL A C 1
ATOM 961 O O . VAL A 1 121 ? 9.624 -0.922 -15.800 1.00 97.50 121 VAL A O 1
ATOM 964 N N . LYS A 1 122 ? 10.539 -2.875 -15.139 1.00 96.81 122 LYS A N 1
ATOM 965 C CA . LYS A 1 122 ? 10.732 -3.395 -16.508 1.00 96.81 122 LYS A CA 1
ATOM 966 C C . LYS A 1 122 ? 9.429 -3.409 -17.291 1.00 96.81 122 LYS A C 1
ATOM 968 O O . LYS A 1 122 ? 9.393 -2.957 -18.434 1.00 96.81 122 LYS A O 1
ATOM 973 N N . ALA A 1 123 ? 8.359 -3.921 -16.686 1.00 96.62 123 ALA A N 1
ATOM 974 C CA . ALA A 1 123 ? 7.047 -3.980 -17.313 1.00 96.62 123 ALA A CA 1
ATOM 975 C C . ALA A 1 123 ? 6.526 -2.580 -17.668 1.00 96.62 123 ALA A C 1
ATOM 977 O O . ALA A 1 123 ? 6.015 -2.389 -18.770 1.00 96.62 123 ALA A O 1
ATOM 978 N N . LYS A 1 124 ? 6.710 -1.594 -16.780 1.00 97.00 124 LYS A N 1
ATOM 979 C CA . LYS A 1 124 ? 6.297 -0.209 -17.033 1.00 97.00 124 LYS A CA 1
ATOM 980 C C . LYS A 1 124 ? 7.108 0.454 -18.149 1.00 97.00 124 LYS A C 1
ATOM 982 O O . LYS A 1 124 ? 6.519 1.028 -19.055 1.00 97.00 124 LYS A O 1
ATOM 987 N N . ILE A 1 125 ? 8.435 0.314 -18.145 1.00 96.56 125 ILE A N 1
ATOM 988 C CA . ILE A 1 125 ? 9.297 0.819 -19.231 1.00 96.56 125 ILE A CA 1
ATOM 989 C C . ILE A 1 125 ? 8.917 0.166 -20.564 1.00 96.56 125 ILE A C 1
ATOM 991 O O . ILE A 1 125 ? 8.844 0.843 -21.587 1.00 96.56 125 ILE A O 1
ATOM 995 N N . ARG A 1 126 ? 8.632 -1.142 -20.562 1.00 95.31 126 ARG A N 1
ATOM 996 C CA . ARG A 1 126 ? 8.163 -1.840 -21.761 1.00 95.31 126 ARG A CA 1
ATOM 997 C C . ARG A 1 126 ? 6.859 -1.238 -22.274 1.00 95.31 126 ARG A C 1
ATOM 999 O O . ARG A 1 126 ? 6.777 -0.962 -23.456 1.00 95.31 126 ARG A O 1
ATOM 1006 N N . GLN A 1 127 ? 5.884 -1.018 -21.398 1.00 95.38 127 GLN A N 1
ATOM 1007 C CA . GLN A 1 127 ? 4.599 -0.426 -21.767 1.00 95.38 127 GLN A CA 1
ATOM 1008 C C . GLN A 1 127 ? 4.740 0.993 -22.343 1.00 95.38 127 GLN A C 1
ATOM 1010 O O . GLN A 1 127 ? 4.003 1.350 -23.256 1.00 95.38 127 GLN A O 1
ATOM 1015 N N . ASP A 1 128 ? 5.663 1.793 -21.808 1.00 94.94 128 ASP A N 1
ATOM 1016 C CA . ASP A 1 128 ? 5.767 3.214 -22.152 1.00 94.94 128 ASP A CA 1
ATOM 1017 C C . ASP A 1 128 ? 6.613 3.482 -23.407 1.00 94.94 128 ASP A C 1
ATOM 1019 O O . ASP A 1 128 ? 6.429 4.514 -24.052 1.00 94.94 128 ASP A O 1
ATOM 1023 N N . PHE A 1 129 ? 7.536 2.580 -23.770 1.00 92.38 129 PHE A N 1
ATOM 1024 C CA . PHE A 1 129 ? 8.537 2.848 -24.816 1.00 92.38 129 PHE A CA 1
ATOM 1025 C C . PHE A 1 129 ? 8.697 1.754 -25.886 1.00 92.38 129 PHE A C 1
ATOM 1027 O O . PHE A 1 129 ? 9.474 1.955 -26.825 1.00 92.38 129 PHE A O 1
ATOM 1034 N N . LEU A 1 130 ? 8.025 0.599 -25.765 1.00 89.69 130 LEU A N 1
ATOM 1035 C CA . LEU A 1 130 ? 8.190 -0.570 -26.648 1.00 89.69 130 LEU A CA 1
ATOM 1036 C C . LEU A 1 130 ? 6.853 -1.146 -27.121 1.00 89.69 130 LEU A C 1
ATOM 1038 O O . LEU A 1 130 ? 6.858 -1.729 -28.231 1.00 89.69 130 LEU A O 1
#

Sequence (130 aa):
MNYKERISALESFKASISGGAIEDSAASFTTEIPGWVGGETAKNGYDGYVNKVKADTAKITGKRDSFTSKIDERISFIQAKFNEEYNLNSWYFKMKHESDPIKDKQKKRQQLNILSIDDSVKAKIRQDFL

Organism: NCBI:txid903984

Solvent-accessible surface area (backbone atoms only — not comparable to full-atom values): 7536 Å² total; per-residue (Å²): 132,38,59,60,56,50,40,51,52,50,52,54,51,46,48,60,59,70,70,44,92,73,60,59,75,46,72,78,62,70,77,77,59,91,85,71,82,69,56,70,73,57,49,52,52,52,38,53,49,54,52,48,50,30,53,52,36,48,51,52,39,51,50,52,54,54,51,48,49,54,51,52,54,50,40,52,52,48,51,49,53,47,50,50,55,37,60,72,56,45,60,71,58,75,54,85,85,44,92,52,68,67,59,27,51,49,52,48,52,53,53,58,70,69,51,95,67,54,63,50,46,51,52,48,51,43,74,76,64,105

Mean predicted aligned error: 6.36 Å

pLDDT: mean 91.37, std 7.43, range [61.94, 98.44]